Protein AF-B1BPS7-F1 (afdb_monomer_lite)

Secondary structure (DSSP, 8-state):
---EEEPP-HHHHHHHHTHHHHHHHHHHHH-TTTT-TTHHHHH-HHHHHHHHHHHHHEEE-SHHHHHHHS-TT-HHHHHHHHHHHHHHHHHHHHHHHHHHHHHHHHHHHHHHHH-

Foldseek 3Di:
DDFEEDDDDPVVVVCCVPVVVVVLVVVCVVDVLRPDPPVCCVVPVVVVVVVVVRVVRHQYPDPVSVVVVPPPPDVVVVVVVVCVVCVVVVVVVVVVVVVVVVVVVVVVVVVVVVD

pLDDT: mean 84.26, std 12.5, range [49.09, 96.56]

Radius of gyration: 29.89 Å; chains: 1; bounding box: 37×44×83 Å

Organism: NCBI:txid451755

Sequence (115 aa):
MKVGFRKPNLKKSFKARTTGKMKRRLKRSINPLYGKKGMGYINNPKKAVYNKIYNKATIGASLGDFERSTGVYKKGFFINVLLLITFPLWIGFYIVYWLFKLLYLMFNTFFKQIK

Struc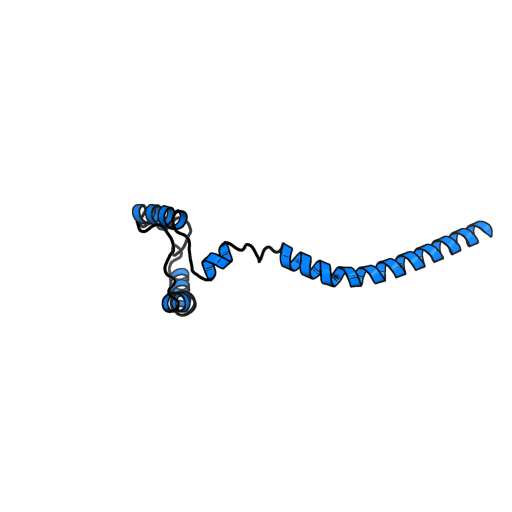ture (mmCIF, N/CA/C/O backbone):
data_AF-B1BPS7-F1
#
_entry.id   AF-B1BPS7-F1
#
loop_
_atom_site.group_PDB
_atom_site.id
_atom_site.type_symbol
_atom_site.label_atom_id
_atom_site.label_alt_id
_atom_site.label_comp_id
_atom_site.label_asym_id
_atom_site.label_entity_id
_atom_site.label_seq_id
_atom_site.pdbx_PDB_ins_code
_atom_site.Cartn_x
_atom_site.Cartn_y
_atom_site.Cartn_z
_atom_site.occupancy
_atom_site.B_iso_or_equiv
_atom_site.auth_seq_id
_atom_site.auth_comp_id
_atom_site.auth_asym_id
_atom_site.auth_atom_id
_atom_site.pdbx_PDB_model_num
ATOM 1 N N . MET A 1 1 ? -16.605 13.896 14.099 1.00 73.31 1 MET A N 1
ATOM 2 C CA . MET A 1 1 ? -15.523 13.246 13.315 1.00 73.31 1 MET A CA 1
ATOM 3 C C . MET A 1 1 ? -14.605 14.332 12.780 1.00 73.31 1 MET A C 1
ATOM 5 O O . MET A 1 1 ? -15.128 15.339 12.332 1.00 73.31 1 MET A O 1
ATOM 9 N N . LYS A 1 2 ? -13.277 14.151 12.790 1.00 70.12 2 LYS A N 1
ATOM 10 C CA . LYS A 1 2 ? -12.369 15.058 12.067 1.00 70.12 2 LYS A CA 1
ATOM 11 C C . LYS A 1 2 ? -12.264 14.591 10.614 1.00 70.12 2 LYS A C 1
ATOM 13 O O . LYS A 1 2 ? -11.723 13.517 10.371 1.00 70.12 2 LYS A O 1
ATOM 18 N N . VAL A 1 3 ? -12.826 15.364 9.695 1.00 78.06 3 VAL A N 1
ATOM 19 C CA . VAL A 1 3 ? -12.802 15.131 8.242 1.00 78.06 3 VAL A CA 1
ATOM 20 C C . VAL A 1 3 ? -11.566 15.835 7.663 1.00 78.06 3 VAL A C 1
ATOM 22 O O . VAL A 1 3 ? -11.179 16.883 8.176 1.00 78.06 3 VAL A O 1
ATOM 25 N N . GLY A 1 4 ? -10.902 15.251 6.660 1.00 81.88 4 GLY A N 1
ATOM 26 C CA . GLY A 1 4 ? -9.732 15.857 6.000 1.00 81.88 4 GLY A CA 1
ATOM 27 C C . GLY A 1 4 ? -8.475 14.980 5.990 1.00 81.88 4 GLY A C 1
ATOM 28 O O . GLY A 1 4 ? -8.563 13.755 5.946 1.00 81.88 4 GLY A O 1
ATOM 29 N N . PHE A 1 5 ? -7.291 15.597 6.005 1.00 81.12 5 PHE A N 1
ATOM 30 C CA . PHE A 1 5 ? -6.018 14.874 5.927 1.00 81.12 5 PHE A CA 1
ATOM 31 C C . PHE A 1 5 ? -5.654 14.196 7.252 1.00 81.12 5 PHE A C 1
ATOM 33 O O . PHE A 1 5 ? -5.613 14.822 8.318 1.00 81.12 5 PHE A O 1
ATOM 40 N N . ARG A 1 6 ? -5.323 12.901 7.197 1.00 84.12 6 ARG A N 1
ATOM 41 C CA . ARG A 1 6 ? -4.732 12.203 8.350 1.00 84.12 6 ARG A CA 1
ATOM 42 C C . ARG A 1 6 ? -3.277 12.601 8.510 1.00 84.12 6 ARG A C 1
ATOM 44 O O . ARG A 1 6 ? -2.495 12.440 7.584 1.00 84.12 6 ARG A O 1
ATOM 51 N N . LYS A 1 7 ? -2.883 12.992 9.722 1.00 84.25 7 LYS A N 1
ATOM 52 C CA . LYS A 1 7 ? -1.468 13.170 10.061 1.00 84.25 7 LYS A CA 1
ATOM 53 C C . LYS A 1 7 ? -0.745 11.814 9.976 1.00 84.25 7 LYS A C 1
ATOM 55 O O . LYS A 1 7 ? -1.098 10.908 10.743 1.00 84.25 7 LYS A O 1
ATOM 60 N N . PRO A 1 8 ? 0.252 11.643 9.091 1.00 86.75 8 PRO A N 1
ATOM 61 C CA . PRO A 1 8 ? 1.038 10.421 9.057 1.00 86.75 8 PRO A CA 1
ATOM 62 C C . PRO A 1 8 ? 1.896 10.310 10.326 1.00 86.75 8 PRO A C 1
ATOM 64 O O . PRO A 1 8 ? 2.362 11.302 10.883 1.00 86.75 8 PRO A O 1
ATOM 67 N N . ASN A 1 9 ? 2.102 9.084 10.809 1.00 87.50 9 ASN A N 1
ATOM 68 C CA . ASN A 1 9 ? 2.986 8.801 11.940 1.00 87.50 9 ASN A CA 1
ATOM 69 C C . ASN A 1 9 ? 3.930 7.651 11.570 1.00 87.50 9 ASN A C 1
ATOM 71 O O . ASN A 1 9 ? 3.516 6.488 11.518 1.00 87.50 9 ASN A O 1
ATOM 75 N N . LEU A 1 10 ? 5.199 7.988 11.327 1.00 87.88 10 LEU A N 1
ATOM 76 C CA . LEU A 1 10 ? 6.221 7.055 10.850 1.00 87.88 10 LEU A CA 1
ATOM 77 C C . LEU A 1 10 ? 6.470 5.920 11.849 1.00 87.88 10 LEU A C 1
ATOM 79 O O . LEU A 1 10 ? 6.399 4.750 11.476 1.00 87.88 10 LEU A O 1
ATOM 83 N N . LYS A 1 11 ? 6.635 6.236 13.140 1.00 92.06 11 LYS A N 1
ATOM 84 C CA . LYS A 1 11 ? 6.843 5.239 14.206 1.00 92.06 11 LYS A CA 1
ATOM 85 C C . LYS A 1 11 ? 5.717 4.201 14.245 1.00 92.06 11 LYS A C 1
ATOM 87 O O . LYS A 1 11 ? 5.976 3.000 14.342 1.00 92.06 11 LYS A O 1
ATOM 92 N N . LYS A 1 12 ? 4.456 4.643 14.134 1.00 90.38 12 LYS A N 1
ATOM 93 C CA . LYS A 1 12 ? 3.291 3.738 14.086 1.00 90.38 12 LYS A CA 1
ATOM 94 C C . LYS A 1 12 ? 3.271 2.899 12.808 1.00 90.38 12 LYS A C 1
ATOM 96 O O . LYS A 1 12 ? 2.967 1.710 12.888 1.00 90.38 12 LYS A O 1
ATOM 101 N N . SER A 1 13 ? 3.622 3.489 11.666 1.00 87.88 13 SER A N 1
ATOM 102 C CA . SER A 1 13 ? 3.714 2.777 10.386 1.00 87.88 13 SER A CA 1
ATOM 103 C C . SER A 1 13 ? 4.751 1.648 10.443 1.00 87.88 13 SER A C 1
ATOM 105 O O . SER A 1 13 ? 4.416 0.492 10.179 1.00 87.88 13 SER A O 1
ATOM 107 N N . PHE A 1 14 ? 5.973 1.939 10.901 1.00 91.25 14 PHE A N 1
ATOM 108 C CA . PHE A 1 14 ? 7.032 0.936 11.053 1.00 91.25 14 PHE A CA 1
ATOM 109 C C . PHE A 1 14 ? 6.635 -0.177 12.028 1.00 91.25 14 PHE A C 1
ATOM 111 O O . PHE A 1 14 ? 6.705 -1.356 11.680 1.00 91.25 14 PHE A O 1
ATOM 118 N N . LYS A 1 15 ? 6.104 0.168 13.209 1.00 95.25 15 LYS A N 1
ATOM 119 C CA . LYS A 1 15 ? 5.634 -0.824 14.194 1.00 95.25 15 LYS A CA 1
ATOM 120 C C . LYS A 1 15 ? 4.514 -1.716 13.647 1.00 95.25 15 LYS A C 1
ATOM 122 O O . LYS A 1 15 ? 4.450 -2.904 13.966 1.00 95.25 15 LYS A O 1
ATOM 127 N N . ALA A 1 16 ? 3.626 -1.169 12.814 1.00 93.62 16 ALA A N 1
ATOM 128 C CA . ALA A 1 16 ? 2.564 -1.936 12.169 1.00 93.62 16 ALA A CA 1
ATOM 129 C C . ALA A 1 16 ? 3.098 -2.936 11.128 1.00 93.62 16 ALA A C 1
ATOM 131 O O . ALA A 1 16 ? 2.441 -3.956 10.896 1.00 93.62 16 ALA A O 1
ATOM 132 N N . ARG A 1 17 ? 4.263 -2.668 10.527 1.00 91.94 17 ARG A N 1
ATOM 133 C CA . ARG A 1 17 ? 4.925 -3.546 9.549 1.00 91.94 17 ARG A CA 1
ATOM 134 C C . ARG A 1 17 ? 5.802 -4.616 10.207 1.00 91.94 17 ARG A C 1
ATOM 136 O O . ARG A 1 17 ? 5.871 -5.719 9.672 1.00 91.94 17 ARG A O 1
ATOM 143 N N . THR A 1 18 ? 6.396 -4.325 11.366 1.00 95.38 18 THR A N 1
ATOM 144 C CA . THR A 1 18 ? 7.293 -5.240 12.095 1.00 95.38 18 THR A CA 1
ATOM 145 C C . THR A 1 18 ? 6.551 -6.029 13.184 1.00 95.38 18 THR A C 1
ATOM 147 O O . THR A 1 18 ? 5.764 -6.933 12.895 1.00 95.38 18 THR A O 1
ATOM 150 N N . THR A 1 19 ? 6.734 -5.668 14.454 1.00 96.12 19 THR A N 1
ATOM 151 C CA . THR A 1 19 ? 6.214 -6.384 15.631 1.00 96.12 19 THR A CA 1
ATOM 152 C C . THR A 1 19 ? 4.694 -6.536 15.612 1.00 96.12 19 THR A C 1
ATOM 154 O O . THR A 1 19 ? 4.156 -7.590 15.956 1.00 96.12 19 THR A O 1
ATOM 157 N N . GLY A 1 20 ? 3.970 -5.513 15.149 1.00 96.56 20 GLY A N 1
ATOM 158 C CA . GLY A 1 20 ? 2.516 -5.557 15.031 1.00 96.56 20 GLY A CA 1
ATOM 159 C C . GLY A 1 20 ? 2.015 -6.558 13.985 1.00 96.56 20 GLY A C 1
ATOM 160 O O . GLY A 1 20 ? 0.907 -7.077 14.136 1.00 96.56 20 GLY A O 1
ATOM 161 N N . LYS A 1 21 ? 2.801 -6.836 12.937 1.00 95.38 21 LYS A N 1
ATOM 162 C CA . LYS A 1 21 ? 2.479 -7.841 11.913 1.00 95.38 21 LYS A CA 1
ATOM 163 C C . LYS A 1 21 ? 2.631 -9.248 12.485 1.00 95.38 21 LYS A C 1
ATOM 165 O O . LYS A 1 21 ? 1.717 -10.055 12.336 1.00 95.38 21 LYS A O 1
ATOM 170 N N . MET A 1 22 ? 3.726 -9.504 13.202 1.00 96.38 22 MET A N 1
ATOM 171 C CA . MET A 1 22 ? 3.981 -10.788 13.862 1.00 96.38 22 MET A CA 1
ATOM 172 C C . MET A 1 22 ? 2.877 -11.139 14.868 1.00 96.38 22 MET A C 1
ATOM 174 O O . MET A 1 22 ? 2.255 -12.192 14.757 1.00 96.38 22 MET A O 1
ATOM 178 N N . LYS A 1 23 ? 2.526 -10.211 15.771 1.00 96.00 23 LYS A N 1
ATOM 179 C CA . LYS A 1 23 ? 1.447 -10.431 16.753 1.00 96.00 23 LYS A CA 1
ATOM 180 C C . LYS A 1 23 ? 0.096 -10.741 16.096 1.00 96.00 23 LYS A C 1
ATOM 182 O O . LYS A 1 23 ? -0.657 -11.571 16.595 1.00 96.00 23 LYS A O 1
ATOM 187 N N . ARG A 1 24 ? -0.224 -10.097 14.966 1.00 96.38 24 ARG A N 1
ATOM 188 C CA . ARG A 1 24 ? -1.462 -10.367 14.211 1.00 96.38 24 ARG A CA 1
ATOM 189 C C . ARG A 1 24 ? -1.464 -11.742 13.544 1.00 96.38 24 ARG A C 1
ATOM 191 O O . ARG A 1 24 ? -2.532 -12.335 13.446 1.00 96.38 24 ARG A O 1
ATOM 198 N N . ARG A 1 25 ? -0.304 -12.239 13.096 1.00 94.44 25 ARG A N 1
ATOM 199 C CA . ARG A 1 25 ? -0.178 -13.594 12.536 1.00 94.44 25 ARG A CA 1
ATOM 200 C C . ARG A 1 25 ? -0.472 -14.654 13.593 1.00 94.44 25 ARG A C 1
ATOM 202 O O . ARG A 1 25 ? -1.341 -15.478 13.355 1.00 94.44 25 ARG A O 1
ATOM 209 N N . LEU A 1 26 ? 0.145 -14.542 14.769 1.00 95.62 26 LEU A N 1
ATOM 210 C CA . LEU A 1 26 ? -0.091 -15.465 15.887 1.00 95.62 26 LEU A CA 1
ATOM 211 C C . LEU A 1 26 ? -1.561 -15.475 16.333 1.00 95.62 26 LEU A C 1
ATOM 213 O O . LEU A 1 26 ? -2.168 -16.522 16.511 1.00 95.62 26 LEU A O 1
ATOM 217 N N . LYS A 1 27 ? -2.197 -14.302 16.438 1.00 93.94 27 LYS A N 1
ATOM 218 C CA . LYS A 1 27 ? -3.632 -14.242 16.771 1.00 93.94 27 LYS A CA 1
ATOM 219 C C . LYS A 1 27 ? -4.519 -14.913 15.725 1.00 93.94 27 LYS A C 1
ATOM 221 O O . LYS A 1 27 ? -5.548 -15.474 16.077 1.00 93.94 27 LYS A O 1
ATOM 226 N N . ARG A 1 28 ? -4.134 -14.838 14.450 1.00 93.69 28 ARG A N 1
ATOM 227 C CA . ARG A 1 28 ? -4.877 -15.457 13.351 1.00 93.69 28 ARG A CA 1
ATOM 228 C C . ARG A 1 28 ? -4.646 -16.970 13.264 1.00 93.69 28 ARG A C 1
ATOM 230 O O . ARG A 1 28 ? -5.539 -17.650 12.781 1.00 93.69 28 ARG A O 1
ATOM 237 N N . SER A 1 29 ? -3.500 -17.484 13.718 1.00 92.38 29 SER A N 1
ATOM 238 C CA . SER A 1 29 ? -3.269 -18.934 13.791 1.00 92.38 29 SER A CA 1
ATOM 239 C C . SER A 1 29 ? -4.026 -19.581 14.948 1.00 92.38 29 SER A C 1
ATOM 241 O O . SER A 1 29 ? -4.479 -20.706 14.810 1.00 92.38 29 SER A O 1
ATOM 243 N N . ILE A 1 30 ? -4.193 -18.867 16.065 1.00 95.06 30 ILE A N 1
ATOM 244 C CA . ILE A 1 30 ? -4.884 -19.394 17.251 1.00 95.06 30 ILE A CA 1
ATOM 245 C C . ILE A 1 30 ? -6.406 -19.227 17.140 1.00 95.06 30 ILE A C 1
ATOM 247 O O . ILE A 1 30 ? -7.153 -20.121 17.518 1.00 95.06 30 ILE A O 1
ATOM 251 N N . ASN A 1 31 ? -6.890 -18.086 16.635 1.00 91.88 31 ASN A N 1
ATOM 252 C CA . ASN A 1 31 ? -8.323 -17.813 16.532 1.00 91.88 31 ASN A CA 1
ATOM 253 C C . ASN A 1 31 ? -8.777 -17.820 15.058 1.00 91.88 31 ASN A C 1
ATOM 255 O O . ASN A 1 31 ? -8.484 -16.859 14.331 1.00 91.88 31 ASN A O 1
ATOM 259 N N . PRO A 1 32 ? -9.554 -18.833 14.622 1.00 89.06 32 PRO A N 1
ATOM 260 C CA . PRO A 1 32 ? -9.998 -18.960 13.233 1.00 89.06 32 PRO A CA 1
ATOM 261 C C . PRO A 1 32 ? -10.950 -17.835 12.793 1.00 89.06 32 PRO A C 1
ATOM 263 O O . PRO A 1 32 ? -11.035 -17.524 11.602 1.00 89.06 32 PRO A O 1
ATOM 266 N N . LEU A 1 33 ? -11.622 -17.171 13.737 1.00 90.62 33 LEU A N 1
ATOM 267 C CA . LEU A 1 33 ? -12.515 -16.036 13.491 1.00 90.62 33 LEU A CA 1
ATOM 268 C C . LEU A 1 33 ? -11.758 -14.692 13.443 1.00 90.62 33 LEU A C 1
ATOM 270 O O . LEU A 1 33 ? -12.299 -13.680 12.989 1.00 90.62 33 LEU A O 1
ATOM 274 N N . TYR A 1 34 ? -10.485 -14.632 13.854 1.00 89.62 34 TYR A N 1
ATOM 275 C CA . TYR A 1 34 ? -9.739 -13.374 13.917 1.00 89.62 34 TYR A CA 1
ATOM 276 C C . TYR A 1 34 ? -9.380 -12.819 12.528 1.00 89.62 34 TYR A C 1
ATOM 278 O O . TYR A 1 34 ? -8.665 -13.414 11.715 1.00 89.62 34 TYR A O 1
ATOM 286 N N . GLY A 1 35 ? -9.840 -11.595 12.263 1.00 88.81 35 GLY A N 1
ATOM 287 C CA . GLY A 1 35 ? -9.559 -10.889 11.015 1.00 88.81 35 GLY A CA 1
ATOM 288 C C . GLY A 1 35 ? -10.257 -11.487 9.789 1.00 88.81 35 GLY A C 1
ATOM 289 O O . GLY A 1 35 ? -9.778 -11.263 8.675 1.00 88.81 35 GLY A O 1
ATOM 290 N N . LYS A 1 36 ? -11.344 -12.246 9.975 1.00 91.62 36 LYS A N 1
ATOM 291 C CA . LYS A 1 36 ? -12.263 -12.634 8.897 1.00 91.62 36 LYS A CA 1
ATOM 292 C C . LYS A 1 36 ? -13.136 -11.441 8.486 1.00 91.62 36 LYS A C 1
ATOM 294 O O . LYS A 1 36 ? -13.403 -10.536 9.283 1.00 91.62 36 LYS A O 1
ATOM 299 N N . LYS A 1 37 ? -13.555 -11.411 7.218 1.00 88.81 37 LYS A N 1
ATOM 300 C CA . LYS A 1 37 ? -14.436 -10.362 6.679 1.00 88.81 37 LYS A CA 1
ATOM 301 C C . LYS A 1 37 ? -15.787 -10.425 7.408 1.00 88.81 37 LYS A C 1
ATOM 303 O O . LYS A 1 37 ? -16.266 -11.508 7.700 1.00 88.81 37 LYS A O 1
ATOM 308 N N . GLY A 1 38 ? -16.374 -9.276 7.740 1.00 90.19 38 GLY A N 1
ATOM 309 C CA . GLY A 1 38 ? -17.676 -9.206 8.425 1.00 90.19 38 GLY A CA 1
ATOM 310 C C . GLY A 1 38 ? -17.620 -9.230 9.958 1.00 90.19 38 GLY A C 1
ATOM 311 O O . GLY A 1 38 ? -18.460 -8.596 10.589 1.00 90.19 38 GLY A O 1
ATOM 312 N N . MET A 1 39 ? -16.573 -9.801 10.568 1.00 92.81 39 MET A N 1
ATOM 313 C CA . MET A 1 39 ? -16.460 -9.918 12.036 1.00 92.81 39 MET A CA 1
ATOM 314 C C . MET A 1 39 ? -16.505 -8.588 12.796 1.00 92.81 39 MET A C 1
ATOM 316 O O . MET A 1 39 ? -16.867 -8.552 13.966 1.00 92.81 39 MET A O 1
ATOM 320 N N . GLY A 1 40 ? -16.159 -7.474 12.145 1.00 90.88 40 GLY A N 1
ATOM 321 C CA . GLY A 1 40 ? -16.295 -6.144 12.741 1.00 90.88 40 GLY A CA 1
ATOM 322 C C . GLY A 1 40 ? -17.749 -5.749 13.014 1.00 90.88 40 GLY A C 1
ATOM 323 O O . GLY A 1 40 ? -18.004 -5.128 14.037 1.00 90.88 40 GLY A O 1
ATOM 324 N N . TYR A 1 41 ? -18.685 -6.131 12.137 1.00 92.88 41 TYR A N 1
ATOM 325 C CA . TYR A 1 41 ? -20.111 -5.841 12.314 1.00 92.88 41 TYR A CA 1
ATOM 326 C C . TYR A 1 41 ? -20.745 -6.729 13.383 1.00 92.88 41 TYR A C 1
ATOM 328 O O . TYR A 1 41 ? -21.594 -6.249 14.118 1.00 92.88 41 TYR A O 1
ATOM 336 N N . ILE A 1 42 ? -20.284 -7.979 13.497 1.00 92.69 42 ILE A N 1
ATOM 337 C CA . ILE A 1 42 ? -20.743 -8.930 14.519 1.00 92.69 42 ILE A CA 1
ATOM 338 C C . ILE A 1 42 ? -20.251 -8.497 15.906 1.00 92.69 42 ILE A C 1
ATOM 340 O O . ILE A 1 42 ? -21.039 -8.374 16.833 1.00 92.69 42 ILE A O 1
ATOM 344 N N . ASN A 1 43 ? -18.954 -8.199 16.045 1.00 91.62 43 ASN A N 1
ATOM 345 C CA . ASN A 1 43 ? -18.373 -7.871 17.351 1.00 91.62 43 ASN A CA 1
ATOM 346 C C . ASN A 1 43 ? -18.710 -6.447 17.825 1.00 91.62 43 ASN A C 1
ATOM 348 O O . ASN A 1 43 ? -18.804 -6.206 19.024 1.00 91.62 43 ASN A O 1
ATOM 352 N N . ASN A 1 44 ? -18.792 -5.468 16.913 1.00 94.31 44 ASN A N 1
ATOM 353 C CA . ASN A 1 44 ? -19.140 -4.088 17.262 1.00 94.31 44 ASN A CA 1
ATOM 354 C C . ASN A 1 44 ? -19.719 -3.320 16.051 1.00 94.31 44 ASN A C 1
ATOM 356 O O . ASN A 1 44 ? -18.976 -2.620 15.342 1.00 94.31 44 ASN A O 1
ATOM 360 N N . PRO A 1 45 ? -21.043 -3.392 15.826 1.00 94.44 45 PRO A N 1
ATOM 361 C CA . PRO A 1 45 ? -21.681 -2.810 14.647 1.00 94.44 45 PRO A CA 1
ATOM 362 C C . PRO A 1 45 ? -21.549 -1.282 14.595 1.00 94.44 45 PRO A C 1
ATOM 364 O O . PRO A 1 45 ? -21.180 -0.734 13.554 1.00 94.44 45 PRO A O 1
ATOM 367 N N . LYS A 1 46 ? -21.742 -0.583 15.724 1.00 94.88 46 LYS A N 1
ATOM 368 C CA . LYS A 1 46 ? -21.633 0.886 15.808 1.00 94.88 46 LYS A CA 1
ATOM 369 C C . LYS A 1 46 ? -20.252 1.375 15.363 1.00 94.88 46 LYS A C 1
ATOM 371 O O . LYS A 1 46 ? -20.133 2.290 14.547 1.00 94.88 46 LYS A O 1
ATOM 376 N N . LYS A 1 47 ? -19.190 0.726 15.850 1.00 93.94 47 LYS A N 1
ATOM 377 C CA . LYS A 1 47 ? -17.806 1.060 15.485 1.00 93.94 47 LYS A CA 1
ATOM 378 C C . LYS A 1 47 ? -17.491 0.702 14.035 1.00 93.94 47 LYS A C 1
ATOM 380 O O . LYS A 1 47 ? -16.748 1.434 13.379 1.00 93.94 47 LYS A O 1
ATOM 385 N N . ALA A 1 48 ? -18.035 -0.402 13.526 1.00 92.75 48 ALA A N 1
ATOM 386 C CA . ALA A 1 48 ? -17.843 -0.810 12.138 1.00 92.75 48 ALA A CA 1
ATOM 387 C C . ALA A 1 48 ? -18.431 0.218 11.158 1.00 92.75 48 ALA A C 1
ATOM 389 O O . ALA A 1 48 ? -17.737 0.640 10.229 1.00 92.75 48 ALA A O 1
ATOM 390 N N . VAL A 1 49 ? -19.660 0.679 11.410 1.00 93.50 49 VAL A N 1
ATOM 391 C CA . VAL A 1 49 ? -20.320 1.721 10.607 1.00 93.50 49 VAL A CA 1
ATOM 392 C C . VAL A 1 49 ? -19.553 3.043 10.692 1.00 93.50 49 VAL A C 1
ATOM 394 O O . VAL A 1 49 ? -19.210 3.617 9.657 1.00 93.50 49 VAL A O 1
ATOM 397 N N . TYR A 1 50 ? -19.181 3.478 11.901 1.00 92.00 50 TYR A N 1
ATOM 398 C CA . TYR A 1 50 ? -18.381 4.691 12.105 1.00 92.00 50 TYR A CA 1
ATOM 399 C C . TYR A 1 50 ? -17.058 4.651 11.323 1.00 92.00 50 TYR A C 1
ATOM 401 O O . TYR A 1 50 ? -16.739 5.579 10.582 1.00 92.00 50 TYR A O 1
ATOM 409 N N . ASN A 1 51 ? -16.298 3.555 11.423 1.00 91.06 51 ASN A N 1
ATOM 410 C CA . ASN A 1 51 ? -15.024 3.403 10.715 1.00 91.06 51 ASN A CA 1
ATOM 411 C C . ASN A 1 51 ? -15.199 3.393 9.190 1.00 91.06 51 ASN A C 1
ATOM 413 O O . ASN A 1 51 ? -14.322 3.882 8.475 1.00 91.06 51 ASN A O 1
ATOM 417 N N . LYS A 1 52 ? -16.316 2.853 8.683 1.00 89.75 52 LYS A N 1
ATOM 418 C CA . LYS A 1 52 ? -16.641 2.857 7.250 1.00 89.75 52 LYS A CA 1
ATOM 419 C C . LYS A 1 52 ? -16.856 4.278 6.741 1.00 89.75 52 LYS A C 1
ATOM 421 O O . LYS A 1 52 ? -16.252 4.647 5.738 1.00 89.75 52 LYS A O 1
ATOM 426 N N . ILE A 1 53 ? -17.666 5.070 7.443 1.00 90.44 53 ILE A N 1
ATOM 427 C CA . ILE A 1 53 ? -17.919 6.475 7.094 1.00 90.44 53 ILE A CA 1
ATOM 428 C C . ILE A 1 53 ? -16.619 7.280 7.207 1.00 90.44 53 ILE A C 1
ATOM 430 O O . ILE A 1 53 ? -16.238 7.973 6.268 1.00 90.44 53 ILE A O 1
ATOM 434 N N . TYR A 1 54 ? -15.870 7.099 8.299 1.00 86.81 54 TYR A N 1
ATOM 435 C CA . TYR A 1 54 ? -14.596 7.780 8.519 1.00 86.81 54 TYR A CA 1
ATOM 436 C C . TYR A 1 54 ? -13.580 7.499 7.404 1.00 86.81 54 TYR A C 1
ATOM 438 O O . TYR A 1 54 ? -12.935 8.420 6.918 1.00 86.81 54 TYR A O 1
ATOM 446 N N . ASN A 1 55 ? -13.440 6.245 6.965 1.00 85.38 55 ASN A N 1
ATOM 447 C CA . ASN A 1 55 ? -12.529 5.882 5.876 1.00 85.38 55 ASN A CA 1
ATOM 448 C C . ASN A 1 55 ? -12.963 6.402 4.504 1.00 85.38 55 ASN A C 1
ATOM 450 O O . ASN A 1 55 ? -12.093 6.605 3.667 1.00 85.38 55 ASN A O 1
ATOM 454 N N . LYS A 1 56 ? -14.264 6.618 4.277 1.00 85.69 56 LYS A N 1
ATOM 455 C CA . LYS A 1 56 ? -14.769 7.231 3.041 1.00 85.69 56 LYS A CA 1
ATOM 456 C C . LYS A 1 56 ? -14.556 8.744 3.011 1.00 85.69 56 LYS A C 1
ATOM 458 O O . LYS A 1 56 ? -14.218 9.282 1.970 1.00 85.69 56 LYS A O 1
ATOM 463 N N . ALA A 1 57 ? -14.746 9.414 4.144 1.00 84.94 57 ALA A N 1
ATOM 464 C CA . ALA A 1 57 ? -14.694 10.873 4.232 1.00 84.94 57 ALA A CA 1
ATOM 465 C C . ALA A 1 57 ? -13.283 11.437 4.495 1.00 84.94 57 ALA A C 1
ATOM 467 O O . ALA A 1 57 ? -13.113 12.646 4.605 1.00 84.94 57 ALA A O 1
ATOM 468 N N . THR A 1 58 ? -12.262 10.590 4.656 1.00 83.44 58 THR A N 1
ATOM 469 C CA . THR A 1 58 ? -10.926 11.018 5.098 1.00 83.44 58 THR A CA 1
ATOM 470 C C . THR A 1 58 ? -9.863 10.594 4.095 1.00 83.44 58 THR A C 1
ATOM 472 O O . THR A 1 58 ? -9.748 9.408 3.785 1.00 83.44 58 THR A O 1
ATOM 475 N N . ILE A 1 59 ? -9.027 11.538 3.661 1.00 77.00 59 ILE A N 1
ATOM 476 C CA . ILE A 1 59 ? -7.925 11.278 2.731 1.00 77.00 59 ILE A CA 1
ATOM 477 C C . ILE A 1 59 ? -6.690 10.859 3.536 1.00 77.00 59 ILE A C 1
ATOM 479 O O . ILE A 1 59 ? -6.264 11.525 4.488 1.00 77.00 59 ILE A O 1
ATOM 483 N N . GLY A 1 60 ? -6.134 9.700 3.190 1.00 73.00 60 GLY A N 1
ATOM 484 C CA . GLY A 1 60 ? -4.889 9.222 3.774 1.00 73.00 60 GLY A CA 1
ATOM 485 C C . GLY A 1 60 ? -3.698 9.986 3.202 1.00 73.00 60 GLY A C 1
ATOM 486 O O . GLY A 1 60 ? -3.534 10.033 1.993 1.00 73.00 60 GLY A O 1
ATOM 487 N N . ALA A 1 61 ? -2.867 10.571 4.066 1.00 68.06 61 ALA A N 1
ATOM 488 C CA . ALA A 1 61 ? -1.618 11.228 3.668 1.00 68.06 61 ALA A CA 1
ATOM 489 C C . ALA A 1 61 ? -0.385 10.339 3.921 1.00 68.06 61 ALA A C 1
ATOM 491 O O . ALA A 1 61 ? 0.738 10.831 4.013 1.00 68.06 61 ALA A O 1
ATOM 492 N N . SER A 1 62 ? -0.574 9.030 4.130 1.00 68.50 62 SER A N 1
ATOM 493 C CA . SER A 1 62 ? 0.547 8.108 4.324 1.00 68.50 62 SER A CA 1
ATOM 494 C C . SER A 1 62 ? 1.048 7.570 2.985 1.00 68.50 62 SER A C 1
ATOM 496 O O . SER A 1 62 ? 0.268 7.421 2.050 1.00 68.50 62 SER A O 1
ATOM 498 N N . LEU A 1 63 ? 2.339 7.225 2.900 1.00 62.50 63 LEU A N 1
ATOM 499 C CA . LEU A 1 63 ? 2.953 6.655 1.688 1.00 62.50 63 LEU A CA 1
ATOM 500 C C . LEU A 1 63 ? 2.140 5.486 1.099 1.00 62.50 63 LEU A C 1
ATOM 502 O O . LEU A 1 63 ? 1.982 5.391 -0.110 1.00 62.50 63 LEU A O 1
ATOM 506 N N . GLY A 1 64 ? 1.558 4.638 1.956 1.00 64.62 64 GLY A N 1
ATOM 507 C CA . GLY A 1 64 ? 0.724 3.511 1.517 1.00 64.62 64 GLY A CA 1
ATOM 508 C C . GLY A 1 64 ? -0.714 3.878 1.122 1.00 64.62 64 GLY A C 1
ATOM 509 O O . GLY A 1 64 ? -1.423 3.038 0.573 1.00 64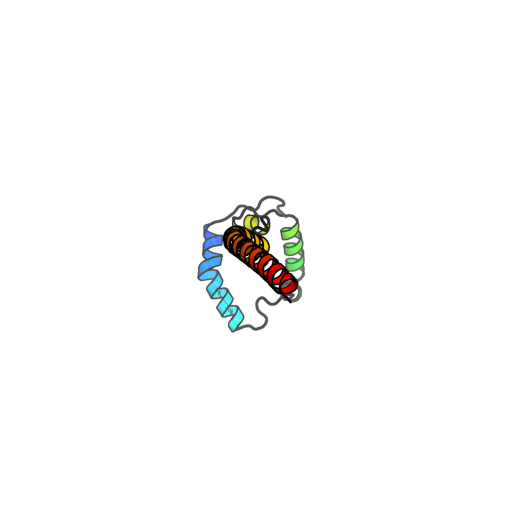.62 64 GLY A O 1
ATOM 510 N N . ASP A 1 65 ? -1.174 5.094 1.422 1.00 65.38 65 ASP A N 1
ATOM 511 C CA . ASP A 1 65 ? -2.460 5.618 0.948 1.00 65.38 65 ASP A CA 1
ATOM 512 C C . ASP A 1 65 ? -2.308 6.291 -0.424 1.00 65.38 65 ASP A C 1
ATOM 514 O O . ASP A 1 65 ? -3.192 6.141 -1.265 1.00 65.38 65 ASP A O 1
ATOM 518 N N . PHE A 1 66 ? -1.161 6.934 -0.685 1.00 60.41 66 PHE A N 1
ATOM 519 C CA . PHE A 1 66 ? -0.785 7.397 -2.026 1.00 60.41 66 PHE A CA 1
ATOM 520 C C . PHE A 1 66 ? -0.594 6.223 -2.993 1.00 60.41 66 PHE A C 1
ATOM 522 O O . PHE A 1 66 ? -1.156 6.244 -4.080 1.00 60.41 66 PHE A O 1
ATOM 529 N N . GLU A 1 67 ? 0.086 5.156 -2.560 1.00 59.16 67 GLU A N 1
ATOM 530 C CA . GLU A 1 67 ? 0.278 3.924 -3.347 1.00 59.16 67 GLU A CA 1
ATOM 531 C C . GLU A 1 67 ? -1.044 3.216 -3.708 1.00 59.16 67 GLU A C 1
ATOM 533 O O . GLU A 1 67 ? -1.133 2.522 -4.714 1.00 59.16 67 GLU A O 1
ATOM 538 N N . ARG A 1 68 ? -2.112 3.393 -2.912 1.00 56.84 68 ARG A N 1
ATOM 539 C CA . ARG A 1 68 ? -3.456 2.903 -3.272 1.00 56.84 68 ARG A CA 1
ATOM 540 C C . ARG A 1 68 ? -4.162 3.766 -4.316 1.00 56.84 68 ARG A C 1
ATOM 542 O O . ARG A 1 68 ? -5.067 3.260 -4.974 1.00 56.84 68 ARG A O 1
ATOM 549 N N . SER A 1 69 ? -3.819 5.050 -4.406 1.00 51.34 69 SER A N 1
ATOM 550 C CA . SER A 1 69 ? -4.419 6.002 -5.348 1.00 51.34 69 SER A CA 1
ATOM 551 C C . SER A 1 69 ? -3.724 5.929 -6.711 1.00 51.34 69 SER A C 1
ATOM 553 O O . SER A 1 69 ? -4.380 5.944 -7.752 1.00 51.34 69 SER A O 1
ATOM 555 N N . THR A 1 70 ? -2.406 5.734 -6.709 1.00 50.72 70 THR A N 1
ATOM 556 C CA . THR A 1 70 ? -1.618 5.467 -7.904 1.00 50.72 70 THR A CA 1
ATOM 557 C C . THR A 1 70 ? -1.722 3.977 -8.224 1.00 50.72 70 THR A C 1
ATOM 559 O O . THR A 1 70 ? -0.968 3.153 -7.725 1.00 50.72 70 THR A O 1
ATOM 562 N N . GLY A 1 71 ? -2.687 3.584 -9.058 1.00 49.09 71 GLY A N 1
ATOM 563 C CA . GLY A 1 71 ? -2.828 2.216 -9.582 1.00 49.09 71 GLY A CA 1
ATOM 564 C C . GLY A 1 71 ? -1.663 1.764 -10.483 1.00 49.09 71 GLY A C 1
ATOM 565 O O . GLY A 1 71 ? -1.896 1.275 -11.585 1.00 49.09 71 GLY A O 1
ATOM 566 N N . VAL A 1 72 ? -0.417 1.932 -10.037 1.00 52.72 72 VAL A N 1
ATOM 567 C CA . VAL A 1 72 ? 0.831 1.858 -10.819 1.00 52.72 72 VAL A CA 1
ATOM 568 C C . VAL A 1 72 ? 1.483 0.471 -10.756 1.00 52.72 72 VAL A C 1
ATOM 570 O O . VAL A 1 72 ? 2.525 0.228 -11.345 1.00 52.72 72 VAL A O 1
ATOM 573 N N . TYR A 1 73 ? 0.797 -0.507 -10.169 1.00 53.66 73 TYR A N 1
ATOM 574 C CA . TYR A 1 73 ? 1.120 -1.921 -10.358 1.00 53.66 73 TYR A CA 1
ATOM 575 C C . TYR A 1 73 ? -0.082 -2.694 -10.889 1.00 53.66 73 TYR A C 1
ATOM 577 O O . TYR A 1 73 ? -0.402 -3.794 -10.441 1.00 53.66 73 TYR A O 1
ATOM 585 N N . LYS A 1 74 ? -0.775 -2.133 -11.888 1.00 53.75 74 LYS A N 1
ATOM 586 C CA . LYS A 1 74 ? -1.538 -3.001 -12.783 1.00 53.75 74 LYS A CA 1
ATOM 587 C C . LYS A 1 74 ? -0.524 -3.816 -13.574 1.00 53.75 74 LYS A C 1
ATOM 589 O O . LYS A 1 74 ? 0.347 -3.252 -14.221 1.00 53.75 74 LYS A O 1
ATOM 594 N N . LYS A 1 75 ? -0.688 -5.138 -13.546 1.00 56.28 75 LYS A N 1
ATOM 595 C CA . LYS A 1 75 ? -0.023 -6.153 -14.383 1.00 56.28 75 LYS A CA 1
ATOM 596 C C . LYS A 1 75 ? 0.301 -5.658 -15.811 1.00 56.28 75 LYS A C 1
ATOM 598 O O . LYS A 1 75 ? 1.345 -5.996 -16.348 1.00 56.28 75 LYS A O 1
ATOM 603 N N . GLY A 1 76 ? -0.548 -4.790 -16.374 1.00 62.09 76 GLY A N 1
ATOM 604 C CA . GLY A 1 76 ? -0.341 -4.094 -17.645 1.00 62.09 76 GLY A CA 1
ATOM 605 C C . GLY A 1 76 ? 0.916 -3.216 -17.748 1.00 62.09 76 GLY A C 1
ATOM 606 O O . GLY A 1 76 ? 1.514 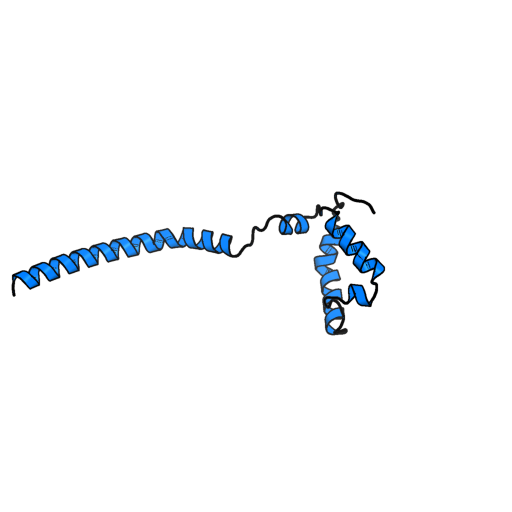-3.210 -18.808 1.00 62.09 76 GLY A O 1
ATOM 607 N N . PHE A 1 77 ? 1.371 -2.508 -16.709 1.00 72.56 77 PHE A N 1
ATOM 608 C CA . PHE A 1 77 ? 2.584 -1.675 -16.804 1.00 72.56 77 PHE A CA 1
ATOM 609 C C . PHE A 1 77 ? 3.830 -2.534 -17.046 1.00 72.56 77 PHE A C 1
ATOM 611 O O . PHE A 1 77 ? 4.556 -2.309 -18.007 1.00 72.56 77 PHE A O 1
ATOM 618 N N . PHE A 1 78 ? 4.016 -3.591 -16.250 1.00 74.81 78 PHE A N 1
ATOM 619 C CA . PHE A 1 78 ? 5.112 -4.539 -16.456 1.00 74.81 78 PHE A CA 1
ATOM 620 C C . PHE A 1 78 ? 4.991 -5.307 -17.776 1.00 74.81 78 PHE A C 1
ATOM 622 O O . PHE A 1 78 ? 6.003 -5.527 -18.429 1.00 74.81 78 PHE A O 1
ATOM 629 N N . ILE A 1 79 ? 3.772 -5.667 -18.197 1.00 72.50 79 ILE A N 1
ATOM 630 C CA . ILE A 1 79 ? 3.542 -6.285 -19.512 1.00 72.50 79 ILE A CA 1
ATOM 631 C C . ILE A 1 79 ? 3.938 -5.323 -20.641 1.00 72.50 79 ILE A C 1
ATOM 633 O O . ILE A 1 79 ? 4.628 -5.740 -21.558 1.00 72.50 79 ILE A O 1
ATOM 637 N N . ASN A 1 80 ? 3.570 -4.042 -20.568 1.00 75.88 80 ASN A N 1
ATOM 638 C CA . ASN A 1 80 ? 3.918 -3.053 -21.593 1.00 75.88 80 ASN A CA 1
ATOM 639 C C . ASN A 1 80 ? 5.426 -2.759 -21.633 1.00 75.88 80 ASN A C 1
ATOM 641 O O . ASN A 1 80 ? 5.992 -2.641 -22.713 1.00 75.88 80 ASN A O 1
ATOM 645 N N . VAL A 1 81 ? 6.097 -2.706 -20.479 1.00 82.12 81 VAL A N 1
ATOM 646 C CA . VAL A 1 81 ? 7.564 -2.573 -20.414 1.00 82.12 81 VAL A CA 1
ATOM 647 C C . VAL A 1 81 ? 8.254 -3.809 -21.001 1.00 82.12 81 VAL A C 1
ATOM 649 O O . VAL A 1 81 ? 9.191 -3.678 -21.782 1.00 82.12 81 VAL A O 1
ATOM 652 N N . LEU A 1 82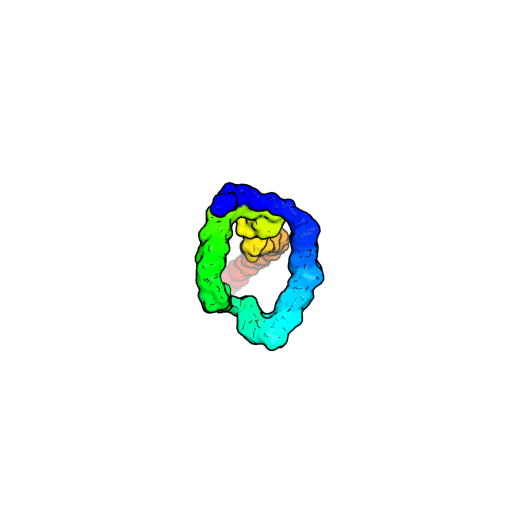 ? 7.764 -5.012 -20.688 1.00 84.88 82 LEU A N 1
ATOM 653 C CA . LEU A 1 82 ? 8.286 -6.256 -21.255 1.00 84.88 82 LEU A CA 1
ATOM 654 C C . LEU A 1 82 ? 8.057 -6.326 -22.772 1.00 84.88 82 LEU A C 1
ATOM 656 O O . LEU A 1 82 ? 8.951 -6.738 -23.509 1.00 84.88 82 LEU A O 1
ATOM 660 N N . LEU A 1 83 ?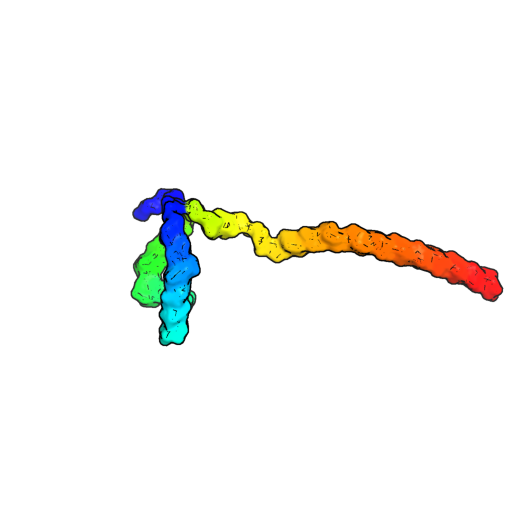 6.892 -5.883 -23.250 1.00 81.81 83 LEU A N 1
ATOM 661 C CA . LEU A 1 83 ? 6.585 -5.782 -24.676 1.00 81.81 83 LEU A CA 1
ATOM 662 C C . LEU A 1 83 ? 7.523 -4.797 -25.384 1.00 81.81 83 LEU A C 1
ATOM 664 O O . LEU A 1 83 ? 8.032 -5.127 -26.445 1.00 81.81 83 LEU A O 1
ATOM 668 N N . LEU A 1 84 ? 7.842 -3.648 -24.783 1.00 83.81 84 LEU A N 1
ATOM 669 C CA . LEU A 1 84 ? 8.793 -2.688 -25.361 1.00 83.81 84 LEU A CA 1
ATOM 670 C C . LEU A 1 84 ? 10.224 -3.236 -25.469 1.00 83.81 84 LEU A C 1
ATOM 672 O O . LEU A 1 84 ? 10.925 -2.905 -26.418 1.00 83.81 84 LEU A O 1
ATOM 676 N N . ILE A 1 85 ? 10.654 -4.083 -24.530 1.00 85.12 85 ILE A N 1
ATOM 677 C CA . ILE A 1 85 ? 11.984 -4.719 -24.567 1.00 85.12 85 ILE A CA 1
ATOM 678 C C . ILE A 1 85 ? 12.020 -5.878 -25.573 1.00 85.12 85 ILE A C 1
ATOM 680 O O . ILE A 1 85 ? 13.035 -6.111 -26.225 1.00 85.12 85 ILE A O 1
ATOM 684 N N . THR A 1 86 ? 10.920 -6.620 -25.709 1.00 84.81 86 THR A N 1
ATOM 685 C CA . THR A 1 86 ? 10.854 -7.817 -26.565 1.00 84.81 86 THR A CA 1
ATOM 686 C C . THR A 1 86 ? 10.510 -7.500 -28.021 1.00 84.81 86 THR A C 1
ATOM 688 O O . THR A 1 86 ? 10.940 -8.224 -28.915 1.00 84.81 86 THR A O 1
ATOM 691 N N . PHE A 1 87 ? 9.806 -6.400 -28.292 1.00 88.50 87 PHE A N 1
ATOM 692 C CA . PHE A 1 87 ? 9.404 -5.987 -29.639 1.00 88.50 87 PHE A CA 1
ATOM 693 C C . PHE A 1 87 ? 10.584 -5.782 -30.619 1.00 88.50 87 PHE A C 1
ATOM 695 O O . PHE A 1 87 ? 10.513 -6.311 -31.731 1.00 88.50 87 PHE A O 1
ATOM 702 N N . PRO A 1 88 ? 11.707 -5.133 -30.238 1.00 88.69 88 PRO A N 1
ATOM 703 C CA . PRO A 1 88 ? 12.873 -4.991 -31.114 1.00 88.69 88 PRO A CA 1
ATOM 704 C C . PRO A 1 88 ? 13.549 -6.324 -31.452 1.00 88.69 88 PRO A C 1
ATOM 706 O O . PRO A 1 88 ? 14.048 -6.495 -32.561 1.00 88.69 88 PRO A O 1
ATOM 709 N N . LEU A 1 89 ? 13.535 -7.292 -30.528 1.00 86.94 89 LEU A N 1
ATOM 710 C CA . LEU A 1 89 ? 14.103 -8.622 -30.771 1.00 86.94 89 LEU A CA 1
ATOM 711 C C . LEU A 1 89 ? 13.295 -9.383 -31.828 1.00 86.94 89 LEU A C 1
ATOM 713 O O . LEU A 1 89 ? 13.871 -10.004 -32.716 1.00 86.94 89 LEU A O 1
ATOM 717 N N . TRP A 1 90 ? 11.964 -9.290 -31.782 1.00 90.44 90 TRP A N 1
ATOM 718 C CA . TRP A 1 90 ? 11.085 -9.941 -32.758 1.00 90.44 90 TRP A CA 1
ATOM 719 C C . TRP A 1 90 ? 11.116 -9.282 -34.141 1.00 90.44 90 TRP A C 1
ATOM 721 O O . TRP A 1 90 ? 10.944 -9.980 -35.141 1.00 90.44 90 TRP A O 1
ATOM 731 N N . ILE A 1 91 ? 11.392 -7.974 -34.220 1.00 92.06 91 ILE A N 1
ATOM 732 C CA . ILE A 1 91 ? 11.493 -7.250 -35.498 1.00 92.06 91 ILE A CA 1
ATOM 733 C C . ILE A 1 91 ? 12.560 -7.878 -36.409 1.00 92.06 91 ILE A C 1
ATOM 735 O O . ILE A 1 91 ? 12.314 -8.094 -37.595 1.00 92.06 91 ILE A O 1
ATOM 739 N N . GLY A 1 92 ? 13.719 -8.239 -35.843 1.00 89.25 92 GLY A N 1
ATOM 740 C CA . GLY A 1 92 ? 14.832 -8.828 -36.589 1.00 89.25 92 GLY A CA 1
ATOM 741 C C . GLY A 1 92 ? 14.492 -10.211 -37.142 1.00 89.25 92 GLY A C 1
ATOM 742 O O . GLY A 1 92 ? 14.702 -10.477 -38.324 1.00 89.25 92 GLY A O 1
ATOM 743 N N . PHE A 1 93 ? 13.878 -11.066 -36.319 1.00 93.69 93 PHE A N 1
ATOM 744 C CA . PHE A 1 93 ? 13.396 -12.378 -36.761 1.00 93.69 93 PHE A CA 1
ATOM 745 C C . PHE A 1 93 ? 12.353 -12.266 -37.877 1.00 93.69 93 PHE A C 1
ATOM 747 O O . PHE A 1 93 ? 12.381 -13.054 -38.822 1.00 93.69 93 PHE A O 1
ATOM 754 N N . TYR A 1 94 ? 11.465 -11.270 -37.807 1.00 94.38 94 TYR A N 1
ATOM 755 C CA . TYR A 1 94 ? 10.434 -11.064 -38.821 1.00 94.38 94 TYR A CA 1
ATOM 756 C C . TYR A 1 94 ? 11.022 -10.655 -40.180 1.00 94.38 94 TYR A C 1
ATOM 758 O O . TYR A 1 94 ? 10.575 -11.149 -41.215 1.00 94.38 94 TYR A O 1
ATOM 766 N N . ILE A 1 95 ? 12.062 -9.814 -40.184 1.00 93.44 95 ILE A N 1
ATOM 767 C CA . ILE A 1 95 ? 12.772 -9.394 -41.403 1.00 93.44 95 ILE A CA 1
ATOM 768 C C . ILE A 1 95 ? 13.468 -10.589 -42.066 1.00 93.44 95 ILE A C 1
ATOM 770 O O . ILE A 1 95 ? 13.306 -10.810 -43.266 1.00 93.44 95 ILE A O 1
ATOM 774 N N . VAL A 1 96 ? 14.194 -11.397 -41.285 1.00 94.62 96 VAL A N 1
ATOM 775 C CA . VAL A 1 96 ? 14.884 -12.596 -41.794 1.00 94.62 96 VAL A CA 1
ATOM 776 C C . VAL A 1 96 ? 13.883 -13.604 -42.358 1.00 94.62 96 VAL A C 1
ATOM 778 O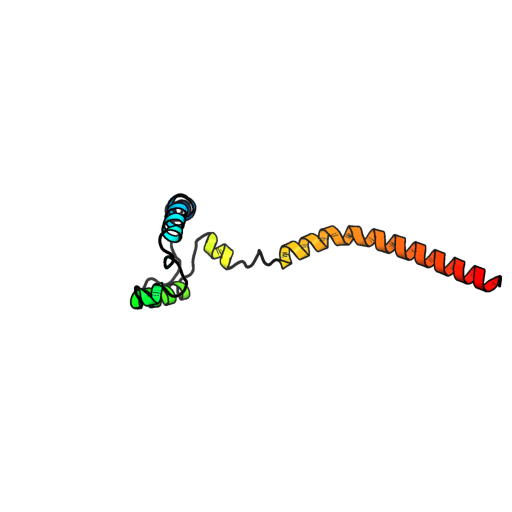 O . VAL A 1 96 ? 14.083 -14.132 -43.451 1.00 94.62 96 VAL A O 1
ATOM 781 N N . TYR A 1 97 ? 12.772 -13.834 -41.655 1.00 95.31 97 TYR A N 1
ATOM 782 C CA . TYR A 1 97 ? 11.698 -14.703 -42.130 1.00 95.31 97 TYR A CA 1
ATOM 783 C C . TYR A 1 97 ? 11.119 -14.228 -43.468 1.00 95.31 97 TYR A C 1
ATOM 785 O O . TYR A 1 97 ? 10.905 -15.035 -44.374 1.00 95.31 97 TYR A O 1
ATOM 793 N N . TRP A 1 98 ? 10.890 -12.922 -43.619 1.00 94.81 98 TRP A N 1
ATOM 794 C CA . TRP A 1 98 ? 10.325 -12.362 -44.845 1.00 94.81 98 TRP A CA 1
ATOM 795 C C . TRP A 1 98 ? 11.293 -12.467 -46.030 1.00 94.81 98 TRP A C 1
ATOM 797 O O . TRP A 1 98 ? 10.869 -12.798 -47.136 1.00 94.81 98 TRP A O 1
ATOM 807 N N . LEU A 1 99 ? 12.596 -12.290 -45.785 1.00 94.69 99 LEU A N 1
ATOM 808 C CA . LEU A 1 99 ? 13.649 -12.497 -46.783 1.00 94.69 99 LEU A CA 1
ATOM 809 C C . LEU A 1 99 ? 13.696 -13.953 -47.267 1.00 94.69 99 LEU A C 1
ATOM 811 O O . LEU A 1 99 ? 13.686 -14.212 -48.470 1.00 94.69 99 LEU A O 1
ATOM 815 N N . PHE A 1 100 ? 13.684 -14.912 -46.338 1.00 96.06 100 PHE A N 1
ATOM 816 C CA . PHE A 1 100 ? 13.635 -16.336 -46.677 1.00 96.06 100 PHE A CA 1
ATOM 817 C C . PHE A 1 100 ? 12.354 -16.710 -47.423 1.00 96.06 100 PHE A C 1
ATOM 819 O O . PHE A 1 100 ? 12.396 -17.476 -48.383 1.00 96.06 100 PHE A O 1
ATOM 826 N N . LYS A 1 101 ? 11.212 -16.143 -47.023 1.00 94.00 101 LYS A N 1
ATOM 827 C CA . LYS A 1 101 ? 9.931 -16.347 -47.704 1.00 94.00 101 LYS A CA 1
ATOM 828 C C . LYS A 1 101 ? 9.960 -15.820 -49.139 1.00 94.00 101 LYS A C 1
ATOM 830 O O . LYS A 1 101 ? 9.412 -16.468 -50.028 1.00 94.00 101 LYS A O 1
ATOM 835 N N . LEU A 1 102 ? 10.604 -14.677 -49.368 1.00 94.06 102 LEU A N 1
ATOM 836 C CA . LEU A 1 102 ? 10.768 -14.093 -50.697 1.00 94.06 102 LEU A CA 1
ATOM 837 C C . LEU A 1 102 ? 11.663 -14.970 -51.582 1.00 94.06 102 LEU A C 1
ATOM 839 O O . LEU A 1 102 ? 11.277 -15.291 -52.703 1.00 94.06 102 LEU A O 1
ATOM 843 N N . LEU A 1 103 ? 12.793 -15.446 -51.052 1.00 94.19 103 LEU A N 1
ATOM 844 C CA . LEU A 1 103 ? 13.671 -16.402 -51.739 1.00 94.19 103 LEU A CA 1
ATOM 845 C C . LEU A 1 103 ? 12.949 -17.707 -52.089 1.00 94.19 103 LEU A C 1
ATOM 847 O O . LEU A 1 103 ? 13.041 -18.182 -53.219 1.00 94.19 103 LEU A O 1
ATOM 851 N N . TYR A 1 104 ? 12.191 -18.265 -51.143 1.00 94.88 104 TYR A N 1
ATOM 852 C CA . TYR A 1 104 ? 11.390 -19.467 -51.370 1.00 94.88 104 TYR A CA 1
ATOM 853 C C . TYR A 1 104 ? 10.368 -19.262 -52.492 1.00 94.88 104 TYR A C 1
ATOM 855 O O . TYR A 1 104 ? 10.187 -20.138 -53.336 1.00 94.88 104 TYR A O 1
ATOM 863 N N . LEU A 1 105 ? 9.728 -18.091 -52.534 1.00 93.12 105 LEU A N 1
ATOM 864 C CA . LEU A 1 105 ? 8.757 -17.759 -53.569 1.00 93.12 105 LEU A CA 1
ATOM 865 C C . LEU A 1 105 ? 9.417 -17.653 -54.950 1.00 93.12 105 LEU A C 1
ATOM 867 O O . LEU A 1 105 ? 8.902 -18.245 -55.895 1.00 93.12 105 LEU A O 1
ATOM 871 N N . MET A 1 106 ? 10.574 -16.986 -55.045 1.00 90.12 106 MET A N 1
ATOM 872 C CA . MET A 1 106 ? 11.366 -16.892 -56.280 1.00 90.12 106 MET A CA 1
ATOM 873 C C . MET A 1 106 ? 11.814 -18.270 -56.784 1.00 90.12 106 MET A C 1
ATOM 875 O O . MET A 1 106 ? 11.684 -18.579 -57.971 1.00 90.12 106 MET A O 1
ATOM 879 N N . PHE A 1 107 ? 12.296 -19.123 -55.878 1.00 90.88 107 PHE A N 1
ATOM 880 C CA . PHE A 1 107 ? 12.712 -20.484 -56.206 1.00 90.88 107 PHE A CA 1
ATOM 881 C C . PHE A 1 107 ? 11.520 -21.315 -56.695 1.00 90.88 107 PHE A C 1
ATOM 883 O O . PHE A 1 107 ? 11.580 -21.926 -57.755 1.00 90.88 107 PHE A O 1
ATOM 890 N N . ASN A 1 108 ? 10.387 -21.267 -55.995 1.00 87.25 108 ASN A N 1
ATOM 891 C CA . ASN A 1 108 ? 9.184 -21.988 -56.403 1.00 87.25 108 ASN A CA 1
ATOM 892 C C . ASN A 1 108 ? 8.669 -21.540 -57.785 1.00 87.25 108 ASN A C 1
ATOM 894 O O . ASN A 1 108 ? 8.262 -22.376 -58.590 1.00 87.25 108 ASN A O 1
ATOM 898 N N . THR A 1 109 ? 8.726 -20.241 -58.103 1.00 84.56 109 THR A N 1
ATOM 899 C CA . THR A 1 109 ? 8.367 -19.746 -59.444 1.00 84.56 109 THR A CA 1
ATOM 900 C C . THR A 1 109 ? 9.321 -20.231 -60.533 1.00 84.56 109 THR A C 1
ATOM 902 O O . THR A 1 109 ? 8.855 -20.617 -61.600 1.00 84.56 109 THR A O 1
ATOM 905 N N . PHE A 1 110 ? 10.624 -20.289 -60.253 1.00 87.06 110 PHE A N 1
ATOM 906 C CA . PHE A 1 110 ? 11.632 -20.797 -61.186 1.00 87.06 110 PHE A CA 1
ATOM 907 C C . PHE A 1 110 ? 11.437 -22.292 -61.485 1.00 87.06 110 PHE A C 1
ATOM 909 O O . PHE A 1 110 ? 11.397 -22.697 -62.644 1.00 87.06 110 PHE A O 1
ATOM 916 N N . PHE A 1 111 ? 11.209 -23.116 -60.457 1.00 83.44 111 PHE A N 1
ATOM 917 C CA . PHE A 1 111 ? 10.938 -24.550 -60.640 1.00 83.44 111 PHE A CA 1
ATOM 918 C C . PHE A 1 111 ? 9.621 -24.821 -61.368 1.00 83.44 111 PHE A C 1
ATOM 920 O O . PHE A 1 111 ? 9.531 -25.776 -62.135 1.00 83.44 111 PHE A O 1
ATOM 927 N N . LYS A 1 112 ? 8.607 -23.972 -61.169 1.00 80.94 112 LYS A N 1
ATOM 928 C CA . LYS A 1 112 ? 7.337 -24.056 -61.902 1.00 80.94 112 LYS A CA 1
ATOM 929 C C . LYS A 1 112 ? 7.475 -23.686 -63.383 1.00 80.94 112 LYS A C 1
ATOM 931 O O . LYS A 1 112 ? 6.608 -24.046 -64.161 1.00 80.94 112 LYS A O 1
ATOM 936 N N . GLN A 1 113 ? 8.525 -22.957 -63.755 1.00 74.12 113 GLN A N 1
ATOM 937 C CA . GLN A 1 113 ? 8.797 -22.540 -65.132 1.00 74.12 113 GLN A CA 1
ATOM 938 C C . GLN A 1 113 ? 9.657 -23.561 -65.899 1.00 74.12 113 GLN A C 1
ATOM 940 O O . GLN A 1 113 ? 9.635 -23.580 -67.124 1.00 74.12 113 GLN A O 1
ATOM 945 N N . ILE A 1 114 ? 10.411 -24.397 -65.175 1.00 73.19 114 ILE A N 1
ATOM 946 C CA . ILE A 1 114 ? 11.237 -25.491 -65.719 1.00 73.19 114 ILE A CA 1
ATOM 947 C C . ILE A 1 114 ? 10.424 -26.774 -65.952 1.00 73.19 114 ILE A C 1
ATOM 949 O O . ILE A 1 114 ? 10.833 -27.621 -66.745 1.00 73.19 114 ILE A O 1
ATOM 953 N N . LYS A 1 115 ? 9.302 -26.933 -65.249 1.00 62.12 115 LYS A N 1
ATOM 954 C CA . LYS A 1 115 ? 8.395 -28.077 -65.366 1.00 62.12 115 LYS A CA 1
ATOM 955 C C . LYS A 1 115 ? 7.268 -27.787 -66.349 1.00 62.12 115 LYS A C 1
ATOM 957 O O . LYS A 1 115 ? 6.905 -28.728 -67.085 1.00 62.12 115 LYS A O 1
#